Protein AF-A0A431KQM6-F1 (afdb_monomer)

Structure (mmCIF, N/CA/C/O backbone):
data_AF-A0A431KQM6-F1
#
_entry.id   AF-A0A431KQM6-F1
#
loop_
_atom_site.group_PDB
_atom_site.id
_atom_site.type_symbol
_atom_site.label_atom_id
_atom_site.label_alt_id
_atom_site.label_comp_id
_atom_site.label_asym_id
_atom_site.label_entity_id
_atom_site.label_seq_id
_atom_site.pdbx_PDB_ins_code
_atom_site.Cartn_x
_atom_site.Cartn_y
_atom_site.Cartn_z
_atom_site.occupancy
_atom_site.B_iso_or_equiv
_atom_site.auth_seq_id
_atom_site.auth_comp_id
_atom_site.auth_asym_id
_atom_site.auth_atom_id
_atom_site.pdbx_PDB_model_num
ATOM 1 N N . MET A 1 1 ? 47.655 -21.141 -35.236 1.00 48.78 1 MET A N 1
ATOM 2 C CA . MET A 1 1 ? 47.286 -19.806 -35.750 1.00 48.78 1 MET A CA 1
ATOM 3 C C . MET A 1 1 ? 46.934 -18.957 -34.543 1.00 48.78 1 MET A C 1
ATOM 5 O O . MET A 1 1 ? 46.012 -19.323 -33.832 1.00 48.78 1 MET A O 1
ATOM 9 N N . SER A 1 2 ? 47.748 -17.950 -34.219 1.00 55.12 2 SER A N 1
ATOM 10 C CA . SER A 1 2 ? 47.543 -17.105 -33.035 1.00 55.12 2 SER A CA 1
ATOM 11 C C . SER A 1 2 ? 46.487 -16.054 -33.360 1.00 55.12 2 SER A C 1
ATOM 13 O O . SER A 1 2 ? 46.727 -15.225 -34.233 1.00 55.12 2 SER A O 1
ATOM 15 N N . GLU A 1 3 ? 45.338 -16.085 -32.687 1.00 61.12 3 GLU A N 1
ATOM 16 C CA . GLU A 1 3 ? 44.373 -14.984 -32.741 1.00 61.12 3 GLU A CA 1
ATOM 17 C C . GLU A 1 3 ? 45.041 -13.731 -32.162 1.00 61.12 3 GLU A C 1
ATOM 19 O O . GLU A 1 3 ? 45.520 -13.729 -31.024 1.00 61.12 3 GLU A O 1
ATOM 24 N N . ALA A 1 4 ? 45.160 -12.685 -32.979 1.00 69.62 4 ALA A N 1
ATOM 25 C CA . ALA A 1 4 ? 45.666 -11.400 -32.526 1.00 69.62 4 ALA A CA 1
ATOM 26 C C . ALA A 1 4 ? 44.676 -10.832 -31.502 1.00 69.62 4 ALA A C 1
ATOM 28 O O . ALA A 1 4 ? 43.495 -10.660 -31.802 1.00 69.62 4 ALA A O 1
ATOM 29 N N . LYS A 1 5 ? 45.145 -10.581 -30.275 1.00 73.88 5 LYS A N 1
ATOM 30 C CA . LYS A 1 5 ? 44.316 -9.943 -29.249 1.00 73.88 5 LYS A CA 1
ATOM 31 C C . LYS A 1 5 ? 44.050 -8.497 -29.673 1.00 73.88 5 LYS A C 1
ATOM 33 O O . LYS A 1 5 ? 45.019 -7.818 -30.022 1.00 73.88 5 LYS A O 1
ATOM 38 N N . PRO A 1 6 ? 42.790 -8.032 -29.624 1.00 73.69 6 PRO A N 1
ATOM 39 C CA . PRO A 1 6 ? 42.471 -6.671 -30.009 1.00 73.69 6 PRO A CA 1
ATOM 40 C C . PRO A 1 6 ? 43.221 -5.689 -29.115 1.00 73.69 6 PRO A C 1
ATOM 42 O O . PRO A 1 6 ? 43.352 -5.906 -27.903 1.00 73.69 6 PRO A O 1
ATOM 45 N N . ASN A 1 7 ? 43.757 -4.633 -29.720 1.00 86.50 7 ASN A N 1
ATOM 46 C CA . ASN A 1 7 ? 44.474 -3.612 -28.966 1.00 86.50 7 ASN A CA 1
ATOM 47 C C . ASN A 1 7 ? 43.481 -2.719 -28.193 1.00 86.50 7 ASN A C 1
ATOM 49 O O . ASN A 1 7 ? 42.270 -2.744 -28.419 1.00 86.50 7 ASN A O 1
ATOM 53 N N . LEU A 1 8 ? 43.990 -1.937 -27.240 1.00 84.88 8 LEU A N 1
ATOM 54 C CA . LEU A 1 8 ? 43.154 -1.108 -26.366 1.00 84.88 8 LEU A CA 1
ATOM 55 C C . LEU A 1 8 ? 42.258 -0.125 -27.144 1.00 84.88 8 LEU A C 1
ATOM 57 O O . LEU A 1 8 ? 41.121 0.102 -26.737 1.00 84.88 8 LEU A O 1
ATOM 61 N N . GLU A 1 9 ? 42.734 0.420 -28.264 1.00 89.44 9 GLU A N 1
ATOM 62 C CA . GLU A 1 9 ? 41.956 1.346 -29.097 1.00 89.44 9 GLU A CA 1
ATOM 63 C C . GLU A 1 9 ? 40.781 0.647 -29.789 1.00 89.44 9 GLU A C 1
ATOM 65 O O . GLU A 1 9 ? 39.669 1.174 -29.797 1.00 89.44 9 GLU A O 1
ATOM 70 N N . GLU A 1 10 ? 40.977 -0.579 -30.274 1.00 88.56 10 GLU A N 1
ATOM 71 C CA . GLU A 1 10 ? 39.902 -1.386 -30.867 1.00 88.56 10 GLU A CA 1
ATOM 72 C C . GLU A 1 10 ? 38.811 -1.712 -29.836 1.00 88.56 10 GLU A C 1
ATOM 74 O O . GLU A 1 10 ? 37.616 -1.636 -30.133 1.00 88.56 10 GLU A O 1
ATOM 79 N N . ILE A 1 11 ? 39.200 -2.005 -28.590 1.00 83.88 11 ILE A N 1
ATOM 80 C CA . ILE A 1 11 ? 38.256 -2.237 -27.486 1.00 83.88 11 ILE A CA 1
ATOM 81 C C . ILE A 1 11 ? 37.466 -0.959 -27.170 1.00 83.88 11 ILE A C 1
ATOM 83 O O . ILE A 1 11 ? 36.243 -1.010 -27.010 1.00 83.88 11 ILE A O 1
ATOM 87 N N . LEU A 1 12 ? 38.133 0.196 -27.103 1.00 89.12 12 LEU A N 1
ATOM 88 C CA . LEU A 1 12 ? 37.478 1.480 -26.837 1.00 89.12 12 LEU A CA 1
ATOM 89 C C . LEU A 1 12 ? 36.519 1.879 -27.965 1.00 89.12 12 LEU A C 1
ATOM 91 O O . LEU A 1 12 ? 35.434 2.397 -27.694 1.00 89.12 12 LEU A O 1
ATOM 95 N N . GLU A 1 13 ? 36.869 1.609 -29.220 1.00 92.06 13 GLU A N 1
ATOM 96 C CA . GLU A 1 13 ? 35.990 1.868 -30.359 1.00 92.06 13 GLU A CA 1
ATOM 97 C C . GLU A 1 13 ? 34.742 0.970 -30.340 1.00 92.06 13 GLU A C 1
ATOM 99 O O . GLU A 1 13 ? 33.629 1.450 -30.576 1.00 92.06 13 GLU A O 1
ATOM 104 N N . LEU A 1 14 ? 34.892 -0.310 -29.985 1.00 88.38 14 LEU A N 1
ATOM 105 C CA . LEU A 1 14 ? 33.764 -1.231 -29.813 1.00 88.38 14 LEU A CA 1
ATOM 106 C C . LEU A 1 14 ? 32.822 -0.786 -28.688 1.00 88.38 14 LEU A C 1
ATOM 108 O O . LEU A 1 14 ? 31.602 -0.826 -28.861 1.00 88.38 14 LEU A O 1
ATOM 112 N N . ILE A 1 15 ? 33.367 -0.309 -27.563 1.00 86.25 15 ILE A N 1
ATOM 113 C CA . ILE A 1 15 ? 32.569 0.233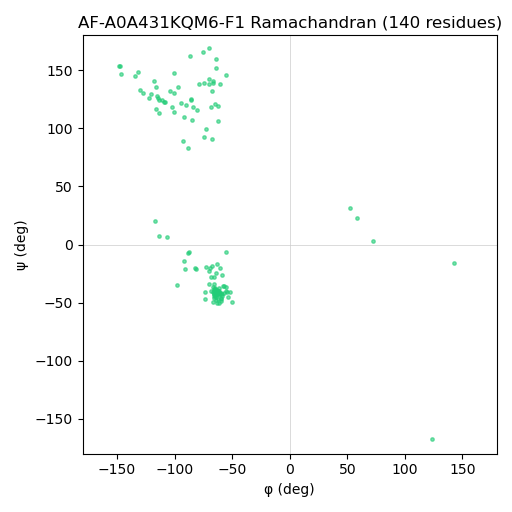 -26.454 1.00 86.25 15 ILE A CA 1
ATOM 114 C C . ILE A 1 15 ? 31.781 1.464 -26.915 1.00 86.25 15 ILE A C 1
ATOM 116 O O . ILE A 1 15 ? 30.568 1.517 -26.714 1.00 86.25 15 ILE A O 1
ATOM 120 N N . ARG A 1 16 ? 32.422 2.410 -27.616 1.00 92.50 16 ARG A N 1
ATOM 121 C CA . ARG A 1 16 ? 31.739 3.601 -28.156 1.00 92.50 16 ARG A CA 1
ATOM 122 C C . ARG A 1 16 ? 30.603 3.230 -29.112 1.00 92.50 16 ARG A C 1
ATOM 124 O O . ARG A 1 16 ? 29.519 3.803 -29.021 1.00 92.50 16 ARG A O 1
ATOM 131 N N . LYS A 1 17 ? 30.819 2.254 -30.004 1.00 89.12 17 LYS A N 1
ATOM 132 C CA . LYS A 1 17 ? 29.788 1.764 -30.939 1.00 89.12 17 LYS A CA 1
ATOM 133 C C . LYS A 1 17 ? 28.615 1.110 -30.208 1.00 89.12 17 LYS A C 1
ATOM 135 O O . LYS A 1 17 ? 27.465 1.388 -30.543 1.00 89.12 17 LYS A O 1
ATOM 140 N N . ARG A 1 18 ? 28.890 0.285 -29.193 1.00 91.44 18 ARG A N 1
ATOM 141 C CA . ARG A 1 18 ? 27.856 -0.325 -28.345 1.00 91.44 18 ARG A CA 1
ATOM 142 C C . ARG A 1 18 ? 27.025 0.743 -27.638 1.00 91.44 18 ARG A C 1
ATOM 144 O O . ARG A 1 18 ? 25.800 0.685 -27.682 1.00 91.44 18 ARG A O 1
ATOM 151 N N . ASP A 1 19 ? 27.678 1.713 -27.011 1.00 90.81 19 ASP A N 1
ATOM 152 C CA . ASP A 1 19 ? 26.994 2.741 -26.227 1.00 90.81 19 ASP A CA 1
ATOM 153 C C . ASP A 1 19 ? 26.147 3.658 -27.128 1.00 90.81 19 ASP A C 1
ATOM 155 O O . ASP A 1 19 ? 25.015 3.994 -26.778 1.00 90.81 19 ASP A O 1
ATOM 159 N N . ALA A 1 20 ? 26.626 3.968 -28.339 1.00 88.38 20 ALA A N 1
ATOM 160 C CA . ALA A 1 20 ? 25.843 4.675 -29.353 1.00 88.38 20 ALA A CA 1
ATOM 161 C C . ALA A 1 20 ? 24.610 3.873 -29.810 1.00 88.38 20 ALA A C 1
ATOM 163 O O . ALA A 1 20 ? 23.518 4.431 -29.926 1.00 88.38 20 ALA A O 1
ATOM 164 N N . ALA A 1 21 ? 24.749 2.559 -30.019 1.00 87.44 21 ALA A N 1
ATOM 165 C CA . ALA A 1 21 ? 23.629 1.692 -30.383 1.00 87.44 21 ALA A CA 1
ATOM 166 C C . ALA A 1 21 ? 22.581 1.597 -29.261 1.00 87.44 21 ALA A C 1
ATOM 168 O O . ALA A 1 21 ? 21.382 1.666 -29.531 1.00 87.44 21 ALA A O 1
ATOM 169 N N . LEU A 1 22 ? 23.017 1.505 -28.000 1.00 84.25 22 LEU A N 1
ATOM 170 C CA . LEU A 1 22 ? 22.126 1.519 -26.836 1.00 84.25 22 LEU A CA 1
ATOM 171 C C . LEU A 1 22 ? 21.392 2.857 -26.698 1.00 84.25 22 LEU A C 1
ATOM 173 O O . LEU A 1 22 ? 20.184 2.868 -26.460 1.00 84.25 22 LEU A O 1
ATOM 177 N N . ALA A 1 23 ? 22.086 3.980 -26.897 1.00 82.31 23 ALA A N 1
ATOM 178 C CA . ALA A 1 23 ? 21.468 5.302 -26.886 1.00 82.31 23 ALA A CA 1
ATOM 179 C C . ALA A 1 23 ? 20.411 5.441 -27.995 1.00 82.31 23 ALA A C 1
ATOM 181 O O . ALA A 1 23 ? 19.306 5.923 -27.739 1.00 82.31 23 ALA A O 1
ATOM 182 N N . GLN A 1 24 ? 20.707 4.954 -29.203 1.00 83.69 24 GLN A N 1
ATOM 183 C CA . GLN A 1 24 ? 19.768 4.978 -30.323 1.00 83.69 24 GLN A CA 1
ATOM 184 C C . GLN A 1 24 ? 18.543 4.089 -30.064 1.00 83.69 24 GLN A C 1
ATOM 186 O O . GLN A 1 24 ? 17.414 4.513 -30.310 1.00 83.69 24 GLN A O 1
ATOM 191 N N . ALA A 1 25 ? 18.746 2.889 -29.515 1.00 78.88 25 ALA A N 1
ATOM 192 C CA . ALA A 1 25 ? 17.662 1.992 -29.125 1.00 78.88 25 ALA A CA 1
ATOM 193 C C . ALA A 1 25 ? 16.776 2.607 -28.027 1.00 78.88 25 ALA A C 1
ATOM 195 O O . ALA A 1 25 ? 15.552 2.516 -28.098 1.00 78.88 25 ALA A O 1
ATOM 196 N N . ALA A 1 26 ? 17.372 3.297 -27.049 1.00 69.50 26 ALA A N 1
ATOM 197 C CA . ALA A 1 26 ? 16.634 4.011 -26.010 1.00 69.50 26 ALA A CA 1
ATOM 198 C C . ALA A 1 26 ? 15.825 5.192 -26.571 1.00 69.50 26 ALA A C 1
ATOM 200 O O . ALA A 1 26 ? 14.705 5.438 -26.135 1.00 69.50 26 ALA A O 1
ATOM 201 N N . ILE A 1 27 ? 16.358 5.927 -27.551 1.00 81.25 27 ILE A N 1
ATOM 202 C CA . ILE A 1 27 ? 15.613 6.997 -28.231 1.00 81.25 27 ILE A CA 1
ATOM 203 C C . ILE A 1 27 ? 14.442 6.408 -29.024 1.00 81.25 27 ILE A C 1
ATOM 205 O O . ILE A 1 27 ? 13.327 6.918 -28.925 1.00 81.25 27 ILE A O 1
ATOM 209 N N . ALA A 1 28 ? 14.675 5.318 -29.757 1.00 79.56 28 ALA A N 1
ATOM 210 C CA . ALA A 1 28 ? 13.649 4.638 -30.541 1.00 79.56 28 ALA A CA 1
ATOM 211 C C . ALA A 1 28 ? 12.544 4.008 -29.673 1.00 79.56 28 ALA A C 1
ATOM 213 O O . ALA A 1 28 ? 11.406 3.911 -30.121 1.00 79.56 28 ALA A O 1
ATOM 214 N N . SER A 1 29 ? 12.839 3.615 -28.428 1.00 74.31 29 SER A N 1
ATOM 215 C CA . SER A 1 29 ? 11.847 3.034 -27.515 1.00 74.31 29 SER A CA 1
ATOM 216 C C . SER A 1 29 ? 10.980 4.068 -26.783 1.00 74.31 29 SER A C 1
ATOM 218 O O . SER A 1 29 ? 9.877 3.734 -26.345 1.00 74.31 29 SER A O 1
ATOM 220 N N . ARG A 1 30 ? 11.412 5.336 -26.690 1.00 75.00 30 ARG A N 1
ATOM 221 C CA . ARG A 1 30 ? 10.666 6.414 -26.003 1.00 75.00 30 ARG A CA 1
ATOM 222 C C . ARG A 1 30 ? 9.216 6.589 -26.483 1.00 75.00 30 ARG A C 1
ATOM 224 O O . ARG A 1 30 ? 8.351 6.702 -25.615 1.00 75.00 30 ARG A O 1
ATOM 231 N N . PRO A 1 31 ? 8.904 6.594 -27.795 1.00 75.62 31 PRO A N 1
ATOM 232 C CA . PRO A 1 31 ? 7.524 6.696 -28.267 1.00 75.62 31 PRO A CA 1
ATOM 233 C C . PRO A 1 31 ? 6.654 5.539 -27.775 1.00 75.62 31 PRO A C 1
ATOM 235 O O . PRO A 1 31 ? 5.544 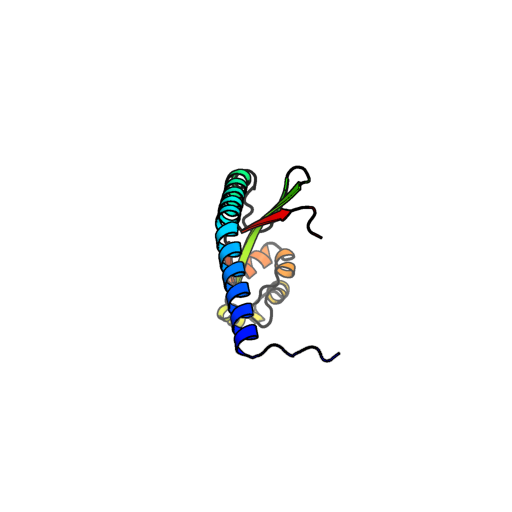5.767 -27.311 1.00 75.62 31 PRO A O 1
ATOM 238 N N . HIS A 1 32 ? 7.178 4.311 -27.788 1.00 69.81 32 HIS A N 1
ATOM 239 C CA . HIS A 1 32 ? 6.454 3.133 -27.307 1.00 69.81 32 HIS A CA 1
ATOM 240 C C . HIS A 1 32 ? 6.156 3.215 -25.804 1.00 69.81 32 HIS A C 1
ATOM 242 O O . HIS A 1 32 ? 5.048 2.883 -25.384 1.00 69.81 32 HIS A O 1
ATOM 248 N N . ILE A 1 33 ? 7.103 3.718 -25.003 1.00 65.56 33 ILE A N 1
ATOM 249 C CA . ILE A 1 33 ? 6.902 3.959 -23.565 1.00 65.56 33 ILE A CA 1
ATOM 250 C C . ILE A 1 33 ? 5.819 5.020 -23.343 1.00 65.56 33 ILE A C 1
ATOM 252 O O . ILE A 1 33 ? 4.905 4.803 -22.550 1.00 65.56 33 ILE A O 1
ATOM 256 N N . ALA A 1 34 ? 5.886 6.145 -24.061 1.00 66.81 34 ALA A N 1
ATOM 257 C CA . ALA A 1 34 ? 4.899 7.217 -23.947 1.00 66.81 34 ALA A CA 1
ATOM 258 C C . ALA A 1 34 ? 3.488 6.740 -24.337 1.00 66.81 34 ALA A C 1
ATOM 260 O O . ALA A 1 34 ? 2.513 7.039 -23.648 1.00 66.81 34 ALA A O 1
ATOM 261 N N . THR A 1 35 ? 3.377 5.940 -25.399 1.00 72.69 35 THR A N 1
ATOM 262 C CA . THR A 1 35 ? 2.118 5.316 -25.819 1.00 72.69 35 THR A CA 1
ATOM 263 C C . THR A 1 35 ? 1.588 4.338 -24.765 1.00 72.69 35 THR A C 1
ATOM 265 O O . THR A 1 35 ? 0.411 4.405 -24.416 1.00 72.69 35 THR A O 1
ATOM 268 N N . ALA A 1 36 ? 2.440 3.478 -24.197 1.00 67.12 36 ALA A N 1
ATOM 269 C CA . ALA A 1 36 ? 2.046 2.548 -23.137 1.00 67.12 36 ALA A CA 1
ATOM 270 C C . ALA A 1 36 ? 1.564 3.276 -21.869 1.00 67.12 36 ALA A C 1
ATOM 272 O O . ALA A 1 36 ? 0.547 2.899 -21.289 1.00 67.12 36 ALA A O 1
ATOM 273 N N . GLN A 1 37 ? 2.243 4.358 -21.474 1.00 69.62 37 GLN A N 1
ATOM 274 C CA . GLN A 1 37 ? 1.811 5.225 -20.371 1.00 69.62 37 GLN A CA 1
ATOM 275 C C . GLN A 1 37 ? 0.459 5.889 -20.663 1.00 69.62 37 GLN A C 1
ATOM 277 O O . GLN A 1 37 ? -0.397 5.960 -19.780 1.00 69.62 37 GLN A O 1
ATOM 282 N N . GLY A 1 38 ? 0.239 6.333 -21.904 1.00 74.12 38 GLY A N 1
ATOM 283 C CA . GLY A 1 38 ? -1.046 6.867 -22.354 1.00 74.12 38 GLY A CA 1
ATOM 284 C C . GLY A 1 38 ? -2.182 5.851 -22.215 1.00 74.12 38 GLY A C 1
ATOM 285 O O . GLY A 1 38 ? -3.225 6.175 -21.647 1.00 74.12 38 GLY A O 1
ATOM 286 N N . TYR A 1 39 ? -1.965 4.610 -22.659 1.00 72.00 39 TYR A N 1
ATOM 287 C CA . TYR A 1 39 ? -2.951 3.537 -22.508 1.00 72.00 39 TYR A CA 1
ATOM 288 C C . TYR A 1 39 ? -3.207 3.172 -21.046 1.00 72.00 39 TYR A C 1
ATOM 290 O O . TYR A 1 39 ? -4.363 3.011 -20.662 1.00 72.00 39 TYR A O 1
ATOM 298 N N . ALA A 1 40 ? -2.168 3.102 -20.209 1.00 65.50 40 ALA A N 1
ATOM 299 C CA . ALA A 1 40 ? -2.329 2.839 -18.779 1.00 65.50 40 ALA A CA 1
ATOM 300 C C . ALA A 1 40 ? -3.220 3.896 -18.106 1.00 65.50 40 ALA A C 1
ATOM 302 O O . ALA A 1 40 ? -4.148 3.546 -17.379 1.00 65.50 40 ALA A O 1
ATOM 303 N N . ARG A 1 41 ? -3.005 5.179 -18.425 1.00 72.94 41 ARG A N 1
ATOM 304 C CA . ARG A 1 41 ? -3.834 6.279 -17.917 1.00 72.94 41 ARG A CA 1
ATOM 305 C C . ARG A 1 41 ? -5.282 6.194 -18.404 1.00 72.94 41 ARG A C 1
ATOM 307 O O . ARG A 1 41 ? -6.198 6.437 -17.629 1.00 72.94 41 ARG A O 1
ATOM 314 N N . GLN A 1 42 ? -5.506 5.837 -19.670 1.00 75.31 42 GLN A N 1
ATOM 315 C CA . GLN A 1 42 ? -6.863 5.638 -20.194 1.00 75.31 42 GLN A CA 1
ATOM 316 C C . GLN A 1 42 ? -7.579 4.477 -19.499 1.00 75.31 42 GLN A C 1
ATOM 318 O O . GLN A 1 42 ? -8.748 4.611 -19.152 1.00 75.31 42 GLN A O 1
ATOM 323 N N . ILE A 1 43 ? -6.885 3.360 -19.262 1.00 68.44 43 ILE A N 1
ATOM 324 C CA . ILE A 1 43 ? -7.432 2.218 -18.517 1.00 68.44 43 ILE A CA 1
ATOM 325 C C . ILE A 1 43 ? -7.797 2.642 -17.094 1.00 68.44 43 ILE A C 1
ATOM 327 O O . ILE A 1 43 ? -8.871 2.290 -16.615 1.00 68.44 43 ILE A O 1
ATOM 331 N N . GLU A 1 44 ? -6.943 3.423 -16.433 1.00 65.81 44 GLU A N 1
ATOM 332 C CA . GLU A 1 44 ? -7.214 3.943 -15.094 1.00 65.81 44 GLU A CA 1
ATOM 333 C C . GLU A 1 44 ? -8.462 4.838 -15.062 1.00 65.81 44 GLU A C 1
ATOM 335 O O . GLU A 1 44 ? -9.359 4.594 -14.255 1.00 65.81 44 GLU A O 1
ATOM 340 N N . GLU A 1 45 ? -8.567 5.817 -15.966 1.00 76.12 45 GLU A N 1
ATOM 341 C CA . GLU A 1 45 ? -9.735 6.708 -16.056 1.00 76.12 45 GLU A CA 1
ATOM 342 C C . GLU A 1 45 ? -11.026 5.942 -16.374 1.00 76.12 45 GLU A C 1
ATOM 344 O O . GLU A 1 45 ? -12.070 6.220 -15.786 1.00 76.12 45 GLU A O 1
ATOM 349 N N . LEU A 1 46 ? -10.964 4.946 -17.264 1.00 68.56 46 LEU A N 1
ATOM 350 C CA . LEU A 1 46 ? -12.122 4.125 -17.622 1.00 68.56 46 LEU A CA 1
ATOM 351 C C . LEU A 1 46 ? -12.556 3.197 -16.491 1.00 68.56 46 LEU A C 1
ATOM 353 O O . LEU A 1 46 ? -13.744 2.931 -16.351 1.00 68.56 46 LEU A O 1
ATOM 357 N N . ALA A 1 47 ? -11.623 2.690 -15.689 1.00 65.38 47 ALA A N 1
ATOM 358 C CA . ALA A 1 47 ? -11.933 1.721 -14.647 1.00 65.38 47 ALA A CA 1
ATOM 359 C C . ALA A 1 47 ? -12.250 2.364 -13.286 1.00 65.38 47 ALA A C 1
ATOM 361 O O . ALA A 1 47 ? -12.970 1.762 -12.489 1.00 65.38 47 ALA A O 1
ATOM 362 N N . LYS A 1 48 ? -11.818 3.606 -13.038 1.00 68.00 48 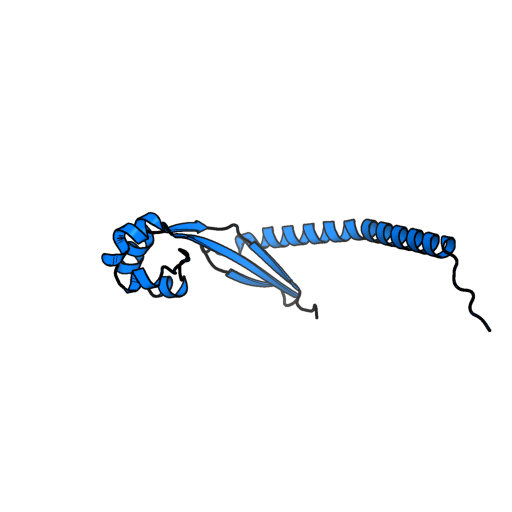LYS A N 1
ATOM 363 C CA . LYS A 1 48 ? -12.112 4.370 -11.812 1.00 68.00 48 LYS A CA 1
ATOM 364 C C . LYS A 1 48 ? -13.610 4.447 -11.446 1.00 68.00 48 LYS A C 1
ATOM 366 O O . LYS A 1 48 ? -13.907 4.272 -10.266 1.00 68.00 48 LYS A O 1
ATOM 371 N N . PRO A 1 49 ? -14.568 4.631 -12.380 1.00 68.44 49 PRO A N 1
ATOM 372 C CA . PRO A 1 49 ? -16.004 4.618 -12.075 1.00 68.44 49 PRO A CA 1
ATOM 373 C C . PRO A 1 49 ? -16.555 3.233 -11.706 1.00 68.44 49 PRO A C 1
ATOM 375 O O . PRO A 1 49 ? -17.598 3.137 -11.065 1.00 68.44 49 PRO A O 1
ATOM 378 N N . HIS A 1 50 ? -15.878 2.158 -12.118 1.00 62.16 50 HIS A N 1
ATOM 379 C CA . HIS A 1 50 ? -16.315 0.777 -11.889 1.00 62.16 50 HIS A CA 1
ATOM 380 C C . HIS A 1 50 ? -15.824 0.202 -10.557 1.00 62.16 50 HIS A C 1
ATOM 382 O O . HIS A 1 50 ? -16.240 -0.885 -10.156 1.00 62.16 50 HIS A O 1
ATOM 388 N N . VAL A 1 51 ? -14.963 0.930 -9.849 1.00 61.66 51 VAL A N 1
ATOM 389 C CA . VAL A 1 51 ? -14.512 0.566 -8.510 1.00 61.66 51 VAL A CA 1
ATOM 390 C C . VAL A 1 51 ? -15.436 1.239 -7.507 1.00 61.66 51 VAL A C 1
ATOM 392 O O . VAL A 1 51 ? -15.377 2.449 -7.302 1.00 61.66 51 VAL A O 1
ATOM 395 N N . THR A 1 52 ? -16.272 0.454 -6.827 1.00 57.62 52 THR A N 1
ATOM 396 C CA . THR A 1 52 ? -16.906 0.923 -5.591 1.00 57.62 52 THR A CA 1
ATOM 397 C C . THR A 1 52 ? -15.788 1.203 -4.597 1.00 57.62 52 THR A C 1
ATOM 399 O O . THR A 1 52 ? -15.140 0.265 -4.124 1.00 57.62 52 THR A O 1
ATOM 402 N N . VAL A 1 53 ? -15.503 2.480 -4.343 1.00 54.50 53 VAL A N 1
ATOM 403 C CA . VAL A 1 53 ? -14.407 2.900 -3.470 1.00 54.50 53 VAL A CA 1
ATOM 404 C C . VAL A 1 53 ? -14.749 2.477 -2.044 1.00 54.50 53 VAL A C 1
ATOM 406 O O . VAL A 1 53 ? -15.409 3.202 -1.310 1.00 54.50 53 VAL A O 1
ATOM 409 N N . LYS A 1 54 ? -14.335 1.269 -1.656 1.00 60.38 54 LYS A N 1
ATOM 410 C CA . LYS A 1 54 ? -14.195 0.923 -0.244 1.00 60.38 54 LYS A CA 1
ATOM 411 C C . LYS A 1 54 ? -13.054 1.769 0.311 1.00 60.38 54 LYS A C 1
ATOM 413 O O . LYS A 1 54 ? -12.044 1.954 -0.373 1.00 60.38 54 LYS A O 1
ATOM 418 N N . ASP A 1 55 ? -13.206 2.261 1.536 1.00 62.50 55 ASP A N 1
ATOM 419 C CA . ASP A 1 55 ? -12.175 3.076 2.188 1.00 62.50 55 ASP A CA 1
ATOM 420 C C . ASP A 1 55 ? -10.835 2.323 2.307 1.00 62.50 55 ASP A C 1
ATOM 422 O O . ASP A 1 55 ? -9.772 2.934 2.278 1.00 62.50 55 ASP A O 1
ATOM 426 N N . GLU A 1 56 ? -10.868 0.987 2.343 1.00 73.06 56 GLU A N 1
ATOM 427 C CA . GLU A 1 56 ? -9.697 0.109 2.381 1.00 73.06 56 GLU A CA 1
ATOM 428 C C . GLU A 1 56 ? -9.968 -1.207 1.629 1.00 73.06 56 GLU A C 1
ATOM 430 O O . GLU A 1 56 ? -11.084 -1.739 1.650 1.00 73.06 56 GLU A O 1
ATOM 435 N N . GLY A 1 57 ? -8.932 -1.766 0.997 1.00 75.50 57 GLY A N 1
ATOM 436 C CA . GLY A 1 57 ? -8.958 -3.086 0.367 1.00 75.50 57 GLY A CA 1
ATOM 437 C C . GLY A 1 57 ? -8.585 -3.057 -1.110 1.00 75.50 57 GLY A C 1
ATOM 438 O O . GLY A 1 57 ? -8.060 -2.066 -1.619 1.00 75.50 57 GLY A O 1
ATOM 439 N N . SER A 1 58 ? -8.840 -4.165 -1.805 1.00 82.81 58 SER A N 1
ATOM 440 C CA . SER A 1 58 ? -8.592 -4.278 -3.239 1.00 82.81 58 SER A CA 1
ATOM 441 C C . SER A 1 58 ? -9.783 -4.857 -3.992 1.00 82.81 58 SER A C 1
ATOM 443 O O . SER A 1 58 ? -10.553 -5.659 -3.466 1.00 82.81 58 SER A O 1
ATOM 445 N N . THR A 1 59 ? -9.939 -4.424 -5.240 1.00 82.69 59 THR A N 1
ATOM 446 C CA . THR A 1 59 ? -10.888 -4.978 -6.210 1.00 82.69 59 THR A CA 1
ATOM 447 C C . THR A 1 59 ? -10.128 -5.253 -7.497 1.00 82.69 59 THR A C 1
ATOM 449 O O . THR A 1 59 ? -9.349 -4.414 -7.943 1.00 82.69 59 THR A O 1
ATOM 452 N N . SER A 1 60 ? -10.323 -6.436 -8.076 1.00 84.31 60 SER A N 1
ATOM 453 C CA . SER A 1 60 ? -9.681 -6.819 -9.335 1.00 84.31 60 SER A CA 1
ATOM 454 C C . SER A 1 60 ? -10.726 -7.076 -10.408 1.00 84.31 60 SER A C 1
ATOM 456 O O . SER A 1 60 ? -11.769 -7.665 -10.131 1.00 84.31 60 SER A O 1
ATOM 458 N N . LEU A 1 61 ? -10.420 -6.646 -11.626 1.00 81.81 61 LEU A N 1
ATOM 459 C CA . LEU A 1 61 ? -11.233 -6.818 -12.819 1.00 81.81 61 LEU A CA 1
ATOM 460 C C . LEU A 1 61 ? -10.420 -7.601 -13.847 1.00 81.81 61 LEU A C 1
ATOM 462 O O . LEU A 1 61 ? -9.267 -7.262 -14.128 1.00 81.81 61 LEU A O 1
ATOM 466 N N . ASP A 1 62 ? -11.013 -8.657 -14.399 1.00 80.38 62 ASP A N 1
ATOM 467 C CA . ASP A 1 62 ? -10.442 -9.352 -15.548 1.00 80.38 62 ASP A CA 1
ATOM 468 C C . ASP A 1 62 ? -10.855 -8.621 -16.824 1.00 80.38 62 ASP A C 1
ATOM 470 O O . ASP A 1 62 ? -12.040 -8.503 -17.139 1.00 80.38 62 ASP A O 1
ATOM 474 N N . VAL A 1 63 ? -9.873 -8.117 -17.559 1.00 78.50 63 VAL A N 1
ATOM 475 C CA . VAL A 1 63 ? -10.081 -7.418 -18.822 1.00 78.50 63 VAL A CA 1
ATOM 476 C C . VAL A 1 63 ? -9.960 -8.443 -19.934 1.00 78.50 63 VAL A C 1
ATOM 478 O O . VAL A 1 63 ? -8.873 -8.701 -20.455 1.00 78.50 63 VAL A O 1
ATOM 481 N N . LEU A 1 64 ? -11.102 -9.055 -20.263 1.00 75.69 64 LEU A N 1
ATOM 482 C CA . LEU A 1 64 ? -11.282 -9.932 -21.425 1.00 75.69 64 LEU A CA 1
ATOM 483 C C . LEU A 1 64 ? -10.247 -11.071 -21.520 1.00 75.69 64 LEU A C 1
ATOM 485 O O . LEU A 1 64 ? -9.859 -11.475 -22.612 1.00 75.69 64 LEU A O 1
ATOM 489 N N . GLY A 1 65 ? -9.756 -11.572 -20.382 1.00 75.31 65 GLY A N 1
ATOM 490 C CA . GLY A 1 65 ? -8.760 -12.643 -20.343 1.00 75.31 65 GLY A CA 1
ATOM 491 C C . GLY A 1 65 ? -7.344 -12.238 -20.772 1.00 75.31 65 GLY A C 1
ATOM 492 O O . GLY A 1 65 ? -6.462 -13.094 -20.766 1.00 75.31 65 GLY A O 1
ATOM 493 N N . ALA A 1 66 ? -7.103 -10.963 -21.090 1.00 75.06 66 ALA A N 1
ATOM 494 C CA . ALA A 1 66 ? -5.805 -10.447 -21.530 1.00 75.06 66 ALA A CA 1
ATOM 495 C C . ALA A 1 66 ? -5.005 -9.800 -20.390 1.00 75.06 66 ALA A C 1
ATOM 497 O O . ALA A 1 66 ? -3.779 -9.903 -20.346 1.00 75.06 66 ALA A O 1
ATOM 498 N N . ALA A 1 67 ? -5.686 -9.150 -19.448 1.00 78.88 67 ALA A N 1
ATOM 499 C CA . ALA A 1 67 ? -5.044 -8.485 -18.322 1.00 78.88 67 ALA A CA 1
ATOM 500 C C . ALA A 1 67 ? -5.927 -8.520 -17.078 1.00 78.88 67 ALA A C 1
ATOM 502 O O . ALA A 1 67 ? -7.149 -8.558 -17.159 1.00 78.88 67 ALA A O 1
ATOM 503 N N . THR A 1 68 ? -5.304 -8.461 -15.910 1.00 83.88 68 THR A N 1
ATOM 504 C CA . THR A 1 68 ? -5.989 -8.220 -14.643 1.00 83.88 68 THR A CA 1
ATOM 505 C C . THR A 1 68 ? -5.645 -6.818 -14.171 1.00 83.88 68 THR A C 1
ATOM 507 O O . THR A 1 68 ? -4.470 -6.493 -14.004 1.00 83.88 68 THR A O 1
ATOM 510 N N . VAL A 1 69 ? -6.670 -5.992 -13.969 1.00 82.50 69 VAL A N 1
ATOM 511 C CA . VAL A 1 69 ? -6.535 -4.646 -13.410 1.00 82.50 69 VAL A CA 1
ATOM 512 C C . VAL A 1 69 ? -6.962 -4.703 -11.952 1.00 82.50 69 VAL A C 1
ATOM 514 O O . VAL A 1 69 ? -8.102 -5.046 -11.648 1.00 82.50 69 VAL A O 1
ATOM 517 N N . THR A 1 70 ? -6.049 -4.383 -11.046 1.00 85.12 70 THR A N 1
ATOM 518 C CA . THR A 1 70 ? -6.287 -4.358 -9.606 1.00 85.12 70 THR A CA 1
ATOM 519 C C . THR A 1 70 ? -6.241 -2.924 -9.110 1.00 85.12 70 THR A C 1
ATOM 521 O O . THR A 1 70 ? -5.234 -2.239 -9.263 1.00 85.12 70 THR A O 1
ATOM 524 N N . PHE A 1 71 ? -7.313 -2.502 -8.452 1.00 83.25 71 PHE A N 1
ATOM 525 C CA . PHE A 1 71 ? -7.368 -1.264 -7.690 1.00 83.25 71 PHE A CA 1
ATOM 526 C C . PHE A 1 71 ? -7.204 -1.577 -6.215 1.00 83.25 71 PHE A C 1
ATOM 528 O O . PHE A 1 71 ? -7.904 -2.450 -5.700 1.00 83.25 71 PHE A O 1
ATOM 535 N N . SER A 1 72 ? -6.306 -0.880 -5.525 1.00 83.88 72 SER A N 1
ATOM 536 C CA . SER A 1 72 ? -6.121 -1.032 -4.084 1.00 83.88 72 SER A CA 1
ATOM 537 C C . SER A 1 72 ? -6.010 0.307 -3.362 1.00 83.88 72 SER A C 1
ATOM 539 O O . SER A 1 72 ? -5.450 1.273 -3.876 1.00 83.88 72 SER A O 1
ATOM 541 N N . ARG A 1 73 ? -6.551 0.357 -2.143 1.00 83.50 73 ARG A N 1
ATOM 542 C CA . ARG A 1 73 ? -6.289 1.404 -1.152 1.00 83.50 73 ARG A CA 1
ATOM 543 C C . ARG A 1 73 ? -5.867 0.754 0.147 1.00 83.50 73 ARG A C 1
ATOM 545 O O . ARG A 1 73 ? -6.529 -0.156 0.646 1.00 83.50 73 ARG A O 1
ATOM 552 N N . GLU A 1 74 ? -4.768 1.242 0.692 1.00 82.94 74 GLU A N 1
ATOM 553 C CA . GLU A 1 74 ? -4.245 0.797 1.977 1.00 82.94 74 GLU A CA 1
ATOM 554 C C . GLU A 1 74 ? -4.565 1.860 3.023 1.00 82.94 74 GLU A C 1
ATOM 556 O O . GLU A 1 74 ? -4.335 3.049 2.796 1.00 82.94 74 GLU A O 1
ATOM 561 N N . ALA A 1 75 ? -5.095 1.442 4.170 1.00 84.94 75 ALA A N 1
ATOM 562 C CA . ALA A 1 75 ? -5.262 2.334 5.303 1.00 84.94 75 ALA A CA 1
ATOM 563 C C . ALA A 1 75 ? -4.0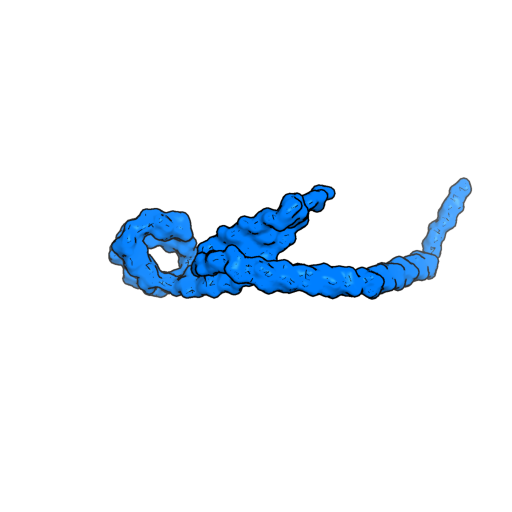03 2.270 6.169 1.00 84.94 75 ALA A C 1
ATOM 565 O O . ALA A 1 75 ? -3.639 1.215 6.694 1.00 84.94 75 ALA A O 1
ATOM 566 N N . THR A 1 76 ? -3.343 3.411 6.333 1.00 86.12 76 THR A N 1
ATOM 567 C CA . THR A 1 76 ? -2.235 3.542 7.275 1.00 86.12 76 THR A CA 1
ATOM 568 C C . THR A 1 76 ? -2.810 3.868 8.640 1.00 86.12 76 THR A C 1
ATOM 570 O O . THR A 1 76 ? -3.557 4.833 8.793 1.00 86.12 76 THR A O 1
ATOM 573 N N . ARG A 1 77 ? -2.461 3.068 9.647 1.00 87.94 77 ARG A N 1
ATOM 574 C CA . ARG A 1 77 ? -2.876 3.317 11.026 1.00 87.94 77 ARG A CA 1
ATOM 575 C C . ARG A 1 77 ? -1.661 3.630 11.873 1.00 87.94 77 ARG A C 1
ATOM 577 O O . ARG A 1 77 ? -0.707 2.855 11.886 1.00 87.94 77 ARG A O 1
ATOM 584 N N . LYS A 1 78 ? -1.692 4.765 12.564 1.00 89.19 78 LYS A N 1
ATOM 585 C CA . LYS A 1 78 ? -0.598 5.221 13.419 1.00 89.19 78 LYS A CA 1
ATOM 586 C C . LYS A 1 78 ? -1.054 5.205 14.867 1.00 89.19 78 LYS A C 1
ATOM 588 O O . LYS A 1 78 ? -1.924 5.983 15.249 1.00 89.19 78 LYS A O 1
ATOM 593 N N . ALA A 1 79 ? -0.458 4.326 15.661 1.00 91.81 79 ALA A N 1
ATOM 594 C CA . ALA A 1 79 ? -0.733 4.248 17.085 1.00 91.81 79 ALA A CA 1
ATOM 595 C C . ALA A 1 79 ? -0.170 5.468 17.835 1.00 91.81 79 ALA A C 1
ATOM 597 O O . ALA A 1 79 ? 0.915 5.974 17.532 1.00 91.81 79 ALA A O 1
ATOM 598 N N . ASN A 1 80 ? -0.915 5.930 18.834 1.00 91.69 80 ASN A N 1
ATOM 599 C CA . ASN A 1 80 ? -0.492 6.939 19.791 1.00 91.69 80 ASN A CA 1
ATOM 600 C C . ASN A 1 80 ? 0.201 6.247 20.970 1.00 91.69 80 ASN A C 1
ATOM 602 O O . ASN A 1 80 ? -0.404 5.988 22.009 1.00 91.69 80 ASN A O 1
ATOM 606 N N . THR A 1 81 ? 1.486 5.941 20.796 1.00 90.06 81 THR A N 1
ATOM 607 C CA . THR A 1 81 ? 2.287 5.187 21.770 1.00 90.06 81 THR A CA 1
ATOM 608 C C . THR A 1 81 ? 2.283 5.817 23.163 1.00 90.06 81 THR A C 1
ATOM 610 O O . THR A 1 81 ? 2.248 5.098 24.156 1.00 90.06 81 THR A O 1
ATOM 613 N N . ALA A 1 82 ? 2.279 7.152 23.252 1.00 89.81 82 ALA A N 1
ATOM 614 C CA . ALA A 1 82 ? 2.276 7.857 24.532 1.00 89.81 82 ALA A CA 1
ATOM 615 C C . ALA A 1 82 ? 0.978 7.614 25.320 1.00 89.81 82 ALA A C 1
ATOM 617 O O . ALA A 1 82 ? 1.035 7.288 26.503 1.00 89.81 82 ALA A O 1
ATOM 618 N N . ALA A 1 83 ? -0.179 7.712 24.655 1.00 90.50 83 ALA A N 1
ATOM 619 C CA . ALA A 1 83 ? -1.471 7.427 25.279 1.00 90.50 83 ALA A CA 1
ATOM 620 C C . ALA A 1 83 ? -1.602 5.943 25.658 1.00 90.50 83 ALA A C 1
ATOM 622 O O . ALA A 1 83 ? -2.026 5.625 26.764 1.00 90.50 83 ALA A O 1
ATOM 623 N N . ILE A 1 84 ? -1.162 5.038 24.775 1.00 91.19 84 ILE A N 1
ATOM 624 C CA . ILE A 1 84 ? -1.197 3.588 25.022 1.00 91.19 84 ILE A CA 1
ATOM 625 C C . ILE A 1 84 ? -0.376 3.228 26.260 1.00 91.19 84 ILE A C 1
ATOM 627 O O . ILE A 1 84 ? -0.847 2.478 27.106 1.00 91.19 84 ILE A O 1
ATOM 631 N N . HIS A 1 85 ? 0.837 3.771 26.391 1.00 89.75 85 HIS A N 1
ATOM 632 C CA . HIS A 1 85 ? 1.684 3.506 27.554 1.00 89.75 85 HIS A CA 1
ATOM 633 C C . HIS A 1 85 ? 1.078 4.055 28.852 1.00 89.75 85 HIS A C 1
ATOM 635 O O . HIS A 1 85 ? 1.182 3.402 29.885 1.00 89.75 85 HIS A O 1
ATOM 641 N N . GLY A 1 86 ? 0.440 5.231 28.809 1.00 90.19 86 GLY A N 1
ATOM 642 C CA . GLY A 1 86 ? -0.182 5.843 29.988 1.00 90.19 86 GLY A CA 1
ATOM 643 C C . GLY A 1 86 ? -1.405 5.086 30.513 1.00 90.19 86 GLY A C 1
ATOM 644 O O . GLY A 1 86 ? -1.678 5.120 31.713 1.00 90.19 86 GLY A O 1
ATOM 645 N N . ASP A 1 87 ? -2.115 4.381 29.633 1.00 93.38 87 ASP A N 1
ATOM 646 C CA . ASP A 1 87 ? -3.345 3.663 29.973 1.00 93.38 87 ASP A CA 1
ATOM 647 C C . ASP A 1 87 ? -3.226 2.141 29.876 1.00 93.38 87 ASP A C 1
ATOM 649 O O . ASP A 1 87 ? -4.231 1.457 30.041 1.00 93.38 87 ASP A O 1
ATOM 653 N N . TRP A 1 88 ? -2.028 1.592 29.647 1.00 92.19 88 TRP A N 1
ATOM 654 C CA . TRP A 1 88 ? -1.842 0.177 29.304 1.00 92.19 88 TRP A CA 1
ATOM 655 C C . TRP A 1 88 ? -2.569 -0.782 30.253 1.00 92.19 88 TRP A C 1
ATOM 657 O O . TRP A 1 88 ? -3.337 -1.632 29.811 1.00 92.19 88 TRP A O 1
ATOM 667 N N . GLU A 1 89 ? -2.399 -0.591 31.562 1.00 94.06 89 GLU A N 1
ATOM 668 C CA . GLU A 1 89 ? -3.017 -1.433 32.596 1.00 94.06 89 GLU A CA 1
ATOM 669 C C . GLU A 1 89 ? -4.548 -1.305 32.670 1.00 94.06 89 GLU A C 1
ATOM 671 O O . GLU A 1 89 ? -5.216 -2.179 33.218 1.00 94.06 89 GLU A O 1
ATOM 676 N N . LYS A 1 90 ? -5.117 -0.231 32.112 1.00 93.00 90 LYS A N 1
ATOM 677 C CA . LYS A 1 90 ? -6.564 0.023 32.064 1.00 93.00 90 LYS A CA 1
ATOM 678 C C . LYS A 1 90 ? -7.209 -0.515 30.787 1.00 93.00 90 LYS A C 1
ATOM 680 O O . LYS A 1 90 ? -8.435 -0.579 30.711 1.00 93.00 90 LYS A O 1
ATOM 685 N N . LEU A 1 91 ? -6.415 -0.861 29.772 1.00 91.12 91 LEU A N 1
ATOM 686 C CA . LEU A 1 91 ? -6.932 -1.372 28.507 1.00 91.12 91 LEU A CA 1
ATOM 687 C C . LEU A 1 91 ? -7.414 -2.820 28.668 1.00 91.12 91 LEU A C 1
ATOM 689 O O . LEU A 1 91 ? -6.709 -3.626 29.277 1.00 91.12 91 LEU A O 1
ATOM 693 N N . PRO A 1 92 ? -8.558 -3.199 28.068 1.00 93.88 92 PRO A N 1
ATOM 694 C CA . PRO A 1 92 ? -8.950 -4.599 27.962 1.00 93.88 92 PRO A CA 1
ATOM 695 C C . PRO A 1 92 ? -7.860 -5.428 27.278 1.00 93.88 92 PRO A C 1
ATOM 697 O O . PRO A 1 92 ? -7.218 -4.954 26.340 1.00 93.88 92 PRO A O 1
ATOM 700 N N . VAL A 1 93 ? -7.690 -6.686 27.690 1.00 91.50 93 VAL A N 1
ATOM 701 C CA . VAL A 1 93 ? -6.661 -7.589 27.136 1.00 91.50 93 VAL A CA 1
ATOM 702 C C . VAL A 1 93 ? -6.776 -7.711 25.613 1.00 91.50 93 VAL A C 1
ATOM 704 O O . VAL A 1 93 ? -5.771 -7.664 24.909 1.00 91.50 93 VAL A O 1
ATOM 707 N N . ASP A 1 94 ? -7.997 -7.779 25.083 1.00 91.81 94 ASP A N 1
ATOM 708 C CA . ASP A 1 94 ? -8.228 -7.830 23.636 1.00 91.81 94 ASP A CA 1
ATOM 709 C C . ASP A 1 94 ? -7.712 -6.579 22.916 1.00 91.81 94 ASP A C 1
ATOM 711 O O . ASP A 1 94 ? -7.166 -6.680 21.820 1.00 91.81 94 ASP A O 1
ATOM 715 N N . VAL A 1 95 ? -7.846 -5.404 23.541 1.00 91.44 95 VAL A N 1
ATOM 716 C CA . VAL A 1 95 ? -7.333 -4.135 23.012 1.00 91.44 95 VAL A CA 1
ATOM 717 C C . VAL A 1 95 ? -5.814 -4.080 23.142 1.00 91.44 95 VAL A C 1
ATOM 719 O O . VAL A 1 95 ? -5.150 -3.669 22.200 1.00 91.44 95 VAL A O 1
ATOM 722 N N . GLN A 1 96 ? -5.237 -4.547 24.250 1.00 92.38 96 GLN A N 1
ATOM 723 C CA . GLN A 1 96 ? -3.780 -4.654 24.388 1.00 92.38 96 GLN A CA 1
ATOM 724 C C . GLN A 1 96 ? -3.176 -5.527 23.275 1.00 92.38 96 GLN A C 1
ATOM 726 O O . GLN A 1 96 ? -2.178 -5.151 22.663 1.00 92.38 96 GLN A O 1
ATOM 731 N N . ASN A 1 97 ? -3.831 -6.644 22.940 1.00 91.31 97 ASN A N 1
ATOM 732 C CA . ASN A 1 97 ? -3.375 -7.594 21.923 1.00 91.31 97 ASN A CA 1
ATOM 733 C C . ASN A 1 97 ? -3.299 -7.013 20.499 1.00 91.31 97 ASN A C 1
ATOM 735 O O . ASN A 1 97 ? -2.639 -7.606 19.641 1.00 91.31 97 ASN A O 1
ATOM 739 N N . ILE A 1 98 ? -3.939 -5.871 20.220 1.00 93.25 98 ILE A N 1
ATOM 740 C CA . ILE A 1 98 ? -3.820 -5.221 18.907 1.00 93.25 98 ILE A CA 1
ATOM 741 C C . ILE A 1 98 ? -2.541 -4.391 18.778 1.00 93.25 98 ILE A C 1
ATOM 743 O O . ILE A 1 98 ? -2.125 -4.113 17.656 1.00 93.25 98 ILE A O 1
ATOM 747 N N . PHE A 1 99 ? -1.919 -3.978 19.886 1.00 90.31 99 PHE A N 1
ATOM 748 C CA . PHE A 1 99 ? -0.750 -3.102 19.881 1.00 90.31 99 PHE A C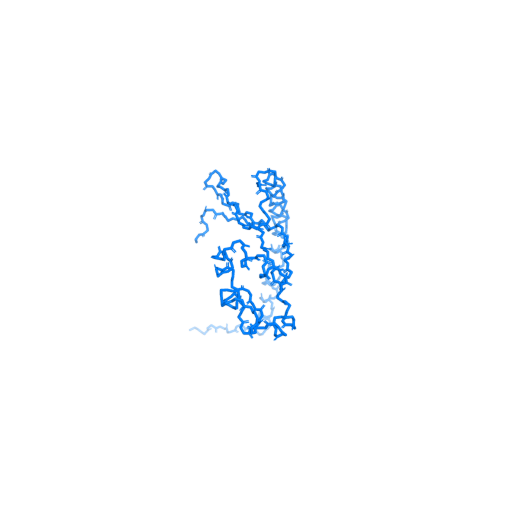A 1
ATOM 749 C C . PHE A 1 99 ? 0.526 -3.915 20.091 1.00 90.31 99 PHE A C 1
ATOM 751 O O . PHE A 1 99 ? 0.766 -4.485 21.152 1.00 90.31 99 PHE A O 1
ATOM 758 N N . ARG A 1 100 ? 1.384 -3.966 19.069 1.00 82.44 100 ARG A N 1
ATOM 759 C CA . ARG A 1 100 ? 2.681 -4.654 19.148 1.00 82.44 100 ARG A CA 1
ATOM 760 C C . ARG A 1 100 ? 3.762 -3.731 19.713 1.00 82.44 100 ARG A C 1
ATOM 762 O O . ARG A 1 100 ? 3.650 -2.511 19.641 1.00 82.44 100 ARG A O 1
ATOM 769 N N . PHE A 1 101 ? 4.869 -4.318 20.174 1.00 63.41 101 PHE A N 1
ATOM 770 C CA . PHE A 1 101 ? 6.009 -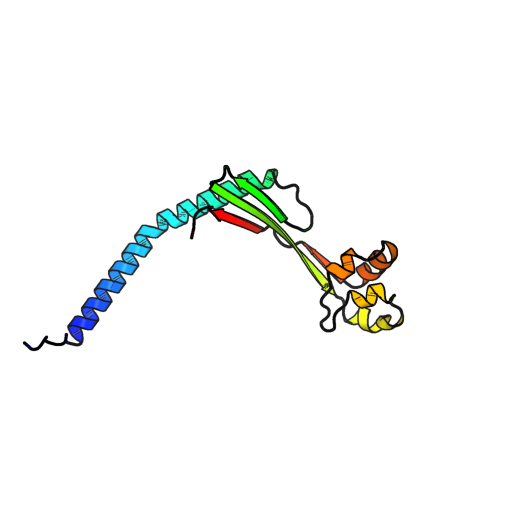3.664 20.855 1.00 63.41 101 PHE A CA 1
ATOM 771 C C . PHE A 1 101 ? 6.680 -2.491 20.094 1.00 63.41 101 PHE A C 1
ATOM 773 O O . PHE A 1 101 ? 7.556 -1.821 20.631 1.00 63.41 101 PHE A O 1
ATOM 780 N N . LYS A 1 102 ? 6.288 -2.229 18.839 1.00 64.88 102 LYS A N 1
ATOM 781 C CA . LYS A 1 102 ? 6.739 -1.097 18.008 1.00 64.88 102 LYS A CA 1
ATOM 782 C C . LYS A 1 102 ? 5.614 -0.130 17.618 1.00 64.88 102 LYS A C 1
ATOM 784 O O . LYS A 1 102 ? 5.753 0.602 16.644 1.00 64.88 102 LYS A O 1
ATOM 789 N N . ALA A 1 103 ? 4.501 -0.138 18.353 1.00 63.38 103 ALA A N 1
ATOM 790 C CA . ALA A 1 103 ? 3.303 0.641 18.036 1.00 63.38 103 ALA A CA 1
ATOM 791 C C . ALA A 1 103 ? 2.719 0.313 16.642 1.00 63.38 103 ALA A C 1
ATOM 793 O O . ALA A 1 103 ? 2.002 1.108 16.034 1.00 63.38 103 ALA A O 1
ATOM 794 N N . GLU A 1 104 ? 3.025 -0.883 16.134 1.00 77.25 104 GLU A N 1
ATOM 795 C CA . GLU A 1 104 ? 2.345 -1.460 14.982 1.00 77.25 104 GLU A CA 1
ATOM 796 C C . GLU A 1 104 ? 1.006 -2.030 15.440 1.00 77.25 104 GLU A C 1
ATOM 798 O O . GLU A 1 104 ? 0.921 -2.676 16.489 1.00 77.25 104 GLU A O 1
ATOM 803 N N . ILE A 1 105 ? -0.031 -1.799 14.640 1.00 86.88 105 ILE A N 1
ATOM 804 C CA . ILE A 1 105 ? -1.373 -2.308 14.912 1.00 86.88 105 ILE A CA 1
ATOM 805 C C . ILE A 1 105 ? -1.554 -3.624 14.169 1.00 86.88 105 ILE A C 1
ATOM 807 O O . ILE A 1 105 ? -1.457 -3.681 12.940 1.00 86.88 105 ILE A O 1
ATOM 811 N N . ASP A 1 106 ? -1.855 -4.683 14.911 1.00 89.75 106 ASP A N 1
ATOM 812 C CA . ASP A 1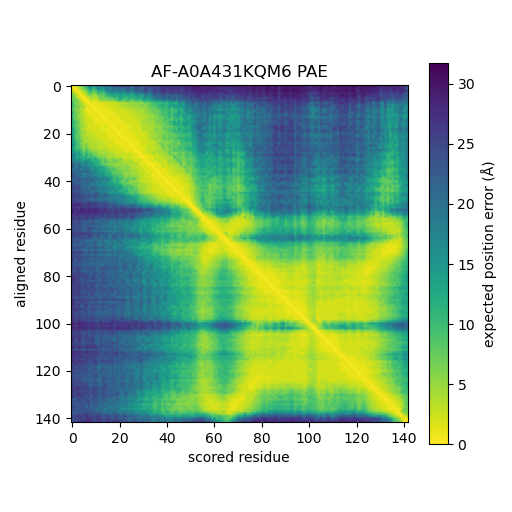 106 ? -2.250 -5.959 14.341 1.00 89.75 106 ASP A CA 1
ATOM 813 C C . ASP A 1 106 ? -3.668 -5.849 13.765 1.00 89.75 106 ASP A C 1
ATOM 815 O O . ASP A 1 106 ? -4.676 -5.934 14.469 1.00 89.75 106 ASP A O 1
ATOM 819 N N . THR A 1 107 ? -3.750 -5.661 12.449 1.00 86.06 107 THR A N 1
ATOM 820 C CA . THR A 1 107 ? -5.026 -5.511 11.737 1.00 86.06 107 THR A CA 1
ATOM 821 C C . THR A 1 107 ? -5.897 -6.764 11.798 1.00 86.06 107 THR A C 1
ATOM 823 O O . THR A 1 107 ? -7.119 -6.653 11.687 1.00 86.06 107 THR A O 1
ATOM 826 N N . LYS A 1 108 ? -5.311 -7.953 11.999 1.00 87.38 108 LYS A N 1
ATOM 827 C CA . LYS A 1 108 ? -6.068 -9.198 12.162 1.00 87.38 108 LYS A CA 1
ATOM 828 C C . LYS A 1 108 ? -6.736 -9.230 13.534 1.00 87.38 108 LYS A C 1
ATOM 830 O O . LYS A 1 108 ? -7.931 -9.507 13.598 1.00 87.38 108 LYS A O 1
ATOM 835 N N . ALA A 1 109 ? -5.994 -8.906 14.593 1.00 89.00 109 ALA A N 1
ATOM 836 C CA . ALA A 1 109 ? -6.542 -8.805 15.947 1.00 89.00 109 ALA A CA 1
ATOM 837 C C . ALA A 1 109 ? -7.596 -7.689 16.041 1.00 89.00 109 ALA A C 1
ATOM 839 O O . ALA A 1 109 ? -8.675 -7.899 16.582 1.00 89.00 109 ALA A O 1
ATOM 840 N N . MET A 1 110 ? -7.340 -6.542 15.407 1.00 89.12 110 MET A N 1
ATOM 841 C CA . MET A 1 110 ? -8.275 -5.416 15.351 1.00 89.12 110 MET A CA 1
ATOM 842 C C . MET A 1 110 ? -9.612 -5.781 14.684 1.00 89.12 110 MET A C 1
ATOM 844 O O . MET A 1 110 ? -10.663 -5.388 15.178 1.00 89.12 110 MET A O 1
ATOM 848 N N . ARG A 1 111 ? -9.602 -6.555 13.587 1.00 87.50 111 ARG A N 1
ATOM 849 C CA . ARG A 1 111 ? -10.839 -7.027 12.926 1.00 87.50 111 ARG A CA 1
ATOM 850 C C . ARG A 1 111 ? -11.620 -8.049 13.753 1.00 87.50 111 ARG A C 1
ATOM 852 O O . ARG A 1 111 ? -12.797 -8.252 13.480 1.00 87.50 111 ARG A O 1
ATOM 859 N N . ALA A 1 112 ? -10.967 -8.704 14.708 1.00 90.94 112 ALA A N 1
ATOM 860 C CA . ALA A 1 112 ? -11.596 -9.655 15.615 1.00 90.94 112 ALA A CA 1
ATOM 861 C C . ALA A 1 112 ? -12.184 -8.989 16.873 1.00 90.94 112 ALA A C 1
ATOM 863 O O . ALA A 1 112 ? -12.849 -9.671 17.651 1.00 90.94 112 ALA A O 1
ATOM 864 N N . LEU A 1 113 ? -11.963 -7.684 17.083 1.00 92.19 113 LEU A N 1
ATOM 865 C CA . LEU A 1 113 ? -12.524 -6.967 18.225 1.00 92.19 113 LEU A CA 1
ATOM 866 C C . LEU A 1 113 ? -14.051 -6.879 18.135 1.00 92.19 113 LEU A C 1
ATOM 868 O O . LEU A 1 113 ? -14.617 -6.568 17.086 1.00 92.19 113 LEU A O 1
ATOM 872 N N . GLY A 1 114 ? -14.711 -7.068 19.278 1.00 91.69 114 GLY A N 1
ATOM 873 C CA . GLY A 1 114 ? -16.109 -6.678 19.442 1.00 91.69 114 GLY A CA 1
ATOM 874 C C . GLY A 1 114 ? -16.288 -5.156 19.324 1.00 91.69 114 GLY A C 1
ATOM 875 O O . GLY A 1 114 ? -15.326 -4.408 19.520 1.00 91.69 114 GLY A O 1
ATOM 876 N N . PRO A 1 115 ? -17.509 -4.669 19.038 1.00 91.19 115 PRO A N 1
ATOM 877 C CA . PRO A 1 115 ? -17.769 -3.249 18.781 1.00 91.19 115 PRO A CA 1
ATOM 878 C C . PRO A 1 115 ? -17.353 -2.330 19.941 1.00 91.19 115 PRO A C 1
ATOM 880 O O . PRO A 1 115 ? -16.825 -1.246 19.702 1.00 91.19 115 PRO A O 1
ATOM 883 N N . GLU A 1 116 ? -17.518 -2.775 21.188 1.00 91.94 116 GLU A N 1
ATOM 884 C CA . GLU A 1 116 ? -17.110 -2.016 22.378 1.00 91.94 116 GLU A CA 1
ATOM 885 C C . GLU A 1 116 ? -15.584 -1.874 22.471 1.00 91.94 116 GLU A C 1
ATOM 887 O O . GLU A 1 116 ? -15.059 -0.766 22.595 1.00 91.94 116 GLU A O 1
ATOM 892 N N . HIS A 1 117 ? -14.847 -2.980 22.328 1.00 93.94 117 HIS A N 1
ATOM 893 C CA . HIS A 1 117 ? -13.382 -2.966 22.337 1.00 93.94 117 HIS A CA 1
ATOM 894 C C . HIS A 1 117 ? -12.804 -2.220 21.1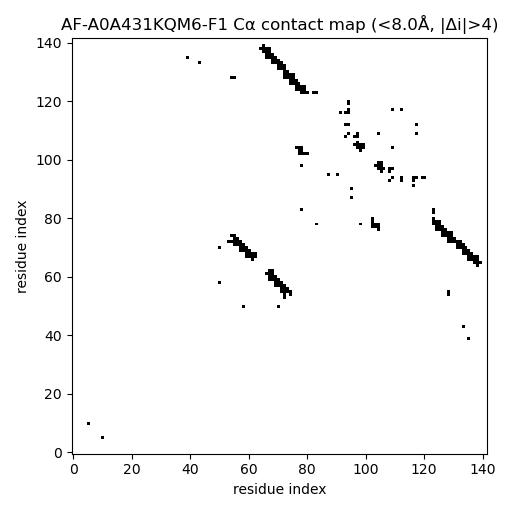28 1.00 93.94 117 HIS A C 1
ATOM 896 O O . HIS A 1 117 ? -11.789 -1.536 21.255 1.00 93.94 117 HIS A O 1
ATOM 902 N N . ALA A 1 118 ? -13.460 -2.292 19.968 1.00 90.75 118 ALA A N 1
ATOM 903 C CA . ALA A 1 118 ? -13.073 -1.537 18.781 1.00 90.75 118 ALA A CA 1
ATOM 904 C C . ALA A 1 118 ? -13.194 -0.019 19.000 1.00 90.75 118 ALA A C 1
ATOM 906 O O . ALA A 1 118 ? -12.304 0.7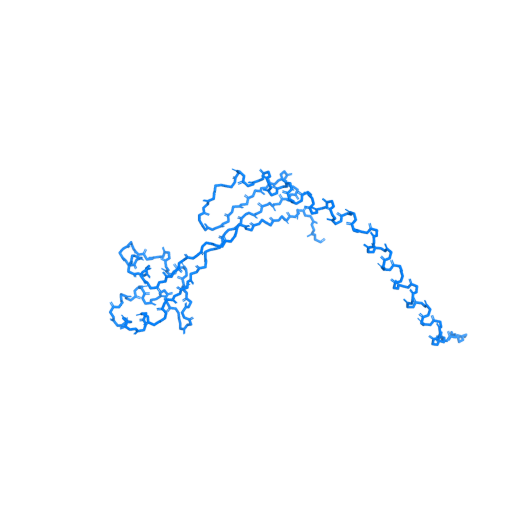28 18.588 1.00 90.75 118 ALA A O 1
ATOM 907 N N . ALA A 1 119 ? -14.250 0.438 19.684 1.00 91.69 119 ALA A N 1
ATOM 908 C CA . ALA A 1 119 ? -14.433 1.849 20.021 1.00 91.69 119 ALA A CA 1
ATOM 909 C C . ALA A 1 119 ? -13.357 2.357 20.994 1.00 91.69 119 ALA A C 1
ATOM 911 O O . ALA A 1 119 ? -12.839 3.458 20.810 1.00 91.69 119 ALA A O 1
ATOM 912 N N . VAL A 1 120 ? -12.977 1.545 21.987 1.00 93.06 120 VAL A N 1
ATOM 913 C CA . VAL A 1 120 ? -11.862 1.860 22.897 1.00 93.06 120 VAL A CA 1
ATOM 914 C C . VAL A 1 120 ? -10.549 1.931 22.120 1.00 93.06 120 VAL A C 1
ATOM 916 O O . VAL A 1 120 ? -9.842 2.932 22.193 1.00 93.06 120 VAL A O 1
ATOM 919 N N . ALA A 1 121 ? -10.248 0.913 21.312 1.00 91.69 121 ALA A N 1
ATOM 920 C CA . ALA A 1 121 ? -9.043 0.860 20.491 1.00 91.69 121 ALA A CA 1
ATOM 921 C C . ALA A 1 121 ? -8.889 2.090 19.580 1.00 91.69 121 ALA A C 1
ATOM 923 O O . ALA A 1 121 ? -7.785 2.620 19.452 1.00 91.69 121 ALA A O 1
ATOM 924 N N . ALA A 1 122 ? -9.985 2.564 18.977 1.00 91.62 122 ALA A N 1
ATOM 925 C CA . ALA A 1 122 ? -9.995 3.705 18.059 1.00 91.62 122 ALA A CA 1
ATOM 926 C C . ALA A 1 122 ? -9.516 5.027 18.687 1.00 91.62 122 ALA A C 1
ATOM 928 O O . ALA A 1 122 ? -9.082 5.917 17.962 1.00 91.62 122 ALA A O 1
ATOM 929 N N . GLN A 1 123 ? -9.534 5.160 20.017 1.00 94.00 123 GLN A N 1
ATOM 930 C CA . GLN A 1 123 ? -9.023 6.350 20.712 1.00 94.00 123 GLN A CA 1
ATOM 931 C C . GLN A 1 123 ? -7.489 6.434 20.691 1.00 94.00 123 GLN A C 1
ATOM 933 O O . GLN A 1 123 ? -6.911 7.506 20.873 1.00 94.00 123 GLN A O 1
ATOM 938 N N . TYR A 1 124 ? -6.822 5.306 20.444 1.00 93.06 124 TYR A N 1
ATOM 939 C CA . TYR A 1 124 ? -5.376 5.158 20.569 1.00 93.06 124 TYR A CA 1
ATOM 940 C C . TYR A 1 124 ? -4.652 5.088 19.223 1.00 93.06 124 TYR A C 1
ATOM 942 O O . TYR A 1 124 ? -3.443 4.861 19.193 1.00 93.06 124 TYR A O 1
ATOM 950 N N . TYR A 1 125 ? -5.339 5.298 18.099 1.00 92.12 125 TYR A N 1
ATOM 951 C CA . TYR A 1 125 ? -4.693 5.403 16.794 1.00 92.12 125 TYR A CA 1
ATOM 952 C C . TYR A 1 125 ? -5.423 6.354 15.855 1.00 92.12 125 TYR A C 1
ATOM 954 O O . TYR A 1 125 ? -6.629 6.549 15.939 1.00 92.12 125 TYR A O 1
ATOM 962 N N . SER A 1 126 ? -4.682 6.921 14.909 1.00 90.62 126 SER A N 1
ATOM 963 C CA . SER A 1 126 ? -5.265 7.612 13.764 1.00 90.62 126 SER A CA 1
ATOM 964 C C . SER A 1 126 ? -5.249 6.709 12.540 1.00 90.62 126 SER A C 1
ATOM 966 O O . SER A 1 126 ? -4.351 5.881 12.377 1.00 90.62 126 SER A O 1
ATOM 968 N N . THR A 1 127 ? -6.249 6.866 11.676 1.00 89.31 127 THR A N 1
ATOM 969 C CA . THR A 1 127 ? -6.307 6.190 10.378 1.00 89.31 127 THR A CA 1
ATOM 970 C C . THR A 1 127 ? -6.225 7.235 9.282 1.00 89.31 127 THR A C 1
ATOM 972 O O . THR A 1 127 ? -6.999 8.189 9.277 1.00 89.31 127 THR A O 1
ATOM 975 N N . SER A 1 128 ? -5.305 7.048 8.345 1.00 86.69 128 SER A N 1
ATOM 976 C CA . SER A 1 128 ? -5.280 7.773 7.082 1.00 86.69 128 SER A CA 1
ATOM 977 C C . SER A 1 128 ? -5.493 6.794 5.936 1.00 86.69 128 SER A C 1
ATOM 979 O O . SER A 1 128 ? -4.923 5.702 5.904 1.00 86.69 128 SER A O 1
ATOM 981 N N . ILE A 1 129 ? -6.343 7.180 4.991 1.00 84.06 129 ILE A N 1
ATOM 982 C CA . ILE A 1 129 ? -6.565 6.400 3.777 1.00 84.06 129 ILE A CA 1
ATOM 983 C C . ILE A 1 129 ? -5.504 6.799 2.758 1.00 84.06 129 ILE A C 1
ATOM 985 O O . ILE A 1 129 ? -5.332 7.982 2.463 1.00 84.06 129 ILE A O 1
ATOM 989 N N . GLY A 1 130 ? -4.765 5.810 2.264 1.00 81.25 130 GLY A N 1
ATOM 990 C CA . GLY A 1 130 ? -3.772 5.998 1.218 1.00 81.25 130 GLY A CA 1
ATOM 991 C C . GLY A 1 130 ? -4.402 6.299 -0.140 1.00 81.25 130 GLY A C 1
ATOM 992 O O . GLY A 1 130 ? -5.610 6.163 -0.355 1.00 81.25 130 GLY A O 1
ATOM 993 N N . GLU A 1 131 ? -3.554 6.693 -1.083 1.00 81.75 131 GLU A N 1
ATOM 994 C CA . GLU A 1 131 ? -3.971 6.945 -2.460 1.00 81.75 131 GLU A CA 1
ATOM 995 C C . GLU A 1 131 ? -4.489 5.667 -3.135 1.00 81.75 131 GLU A C 1
ATOM 997 O O . GLU A 1 131 ? -4.085 4.548 -2.804 1.00 81.75 131 GLU A O 1
ATOM 1002 N N . LEU A 1 132 ? -5.399 5.839 -4.099 1.00 80.19 132 LEU A N 1
ATOM 1003 C CA . LEU A 1 132 ? -5.846 4.740 -4.947 1.00 80.19 132 LEU A CA 1
ATOM 1004 C C . LEU A 1 132 ? -4.682 4.311 -5.843 1.00 80.19 132 LEU A C 1
ATOM 1006 O O . LEU A 1 132 ? -4.222 5.095 -6.665 1.00 80.19 132 LEU A O 1
ATOM 1010 N N . LYS A 1 133 ? -4.235 3.067 -5.702 1.00 83.69 133 LYS A N 1
ATOM 1011 C CA . LYS A 1 133 ? -3.226 2.459 -6.569 1.00 83.69 133 LYS A CA 1
ATOM 1012 C C . LYS A 1 133 ? -3.923 1.622 -7.640 1.00 83.69 133 LYS A C 1
ATOM 1014 O O . LYS A 1 133 ? -4.841 0.865 -7.324 1.00 83.69 133 LYS A O 1
ATOM 1019 N N . CYS A 1 134 ? -3.473 1.743 -8.887 1.00 83.19 134 CYS A N 1
ATOM 1020 C CA . CYS A 1 134 ? -3.899 0.912 -10.011 1.00 83.19 134 CYS A CA 1
ATOM 1021 C C . CYS A 1 134 ? -2.715 0.065 -10.487 1.00 83.19 134 CYS A C 1
ATOM 1023 O O . CYS A 1 134 ? -1.659 0.598 -10.825 1.00 83.19 134 CYS A O 1
ATOM 1025 N N . THR A 1 135 ? -2.895 -1.253 -10.523 1.00 84.88 135 THR A N 1
ATOM 1026 C CA . THR A 1 135 ? -1.892 -2.202 -11.009 1.00 84.88 135 THR A CA 1
ATOM 1027 C C . THR A 1 135 ? -2.483 -3.009 -12.152 1.00 84.88 135 THR A C 1
ATOM 1029 O O . THR A 1 135 ? -3.520 -3.647 -11.989 1.00 84.88 135 THR A O 1
ATOM 1032 N N . ILE A 1 136 ? -1.807 -3.023 -13.300 1.00 83.06 136 ILE A N 1
ATOM 1033 C CA . ILE A 1 136 ? -2.208 -3.803 -14.474 1.00 83.06 136 ILE A CA 1
ATOM 1034 C C . ILE A 1 136 ? -1.216 -4.952 -14.641 1.00 83.06 136 ILE A C 1
ATOM 1036 O O . ILE A 1 136 ? -0.014 -4.723 -14.765 1.00 83.06 136 ILE A O 1
ATOM 1040 N N . LYS A 1 137 ? -1.711 -6.192 -14.648 1.00 83.81 137 LYS A N 1
ATOM 1041 C CA . LYS A 1 137 ? -0.912 -7.393 -14.903 1.00 83.81 137 LYS A CA 1
ATOM 1042 C C . LYS A 1 137 ? -1.386 -8.070 -16.183 1.00 83.81 137 LYS A C 1
ATOM 1044 O O . LYS A 1 137 ? -2.514 -8.554 -16.235 1.00 83.81 137 LYS A O 1
ATOM 1049 N N . MET A 1 138 ? -0.520 -8.142 -17.189 1.00 82.31 138 MET A N 1
ATOM 1050 C CA . MET A 1 138 ? -0.803 -8.874 -18.425 1.00 82.31 138 MET A CA 1
ATOM 1051 C C . MET A 1 138 ? -0.800 -10.386 -18.159 1.00 82.31 138 MET A C 1
ATOM 1053 O O . MET A 1 138 ? 0.043 -10.901 -17.418 1.00 82.31 138 MET A O 1
ATOM 1057 N N . LYS A 1 139 ? -1.749 -11.118 -18.746 1.00 74.94 139 LYS A N 1
ATOM 1058 C CA . LYS A 1 139 ? -1.765 -12.585 -18.728 1.00 74.94 139 LYS A CA 1
ATOM 1059 C C . LYS A 1 139 ? -0.892 -13.079 -19.884 1.00 74.94 139 LYS A C 1
ATOM 1061 O O . LYS A 1 139 ? -1.292 -12.964 -21.034 1.00 74.94 139 LYS A O 1
ATOM 1066 N N . GLY A 1 140 ? 0.294 -13.616 -19.587 1.00 64.31 140 GLY A N 1
ATOM 1067 C CA . GLY A 1 140 ? 1.166 -14.217 -20.608 1.00 64.31 140 GLY A CA 1
ATOM 1068 C C . GLY A 1 140 ? 2.665 -13.988 -20.431 1.00 64.31 140 GLY A C 1
ATOM 1069 O O . GLY A 1 140 ? 3.431 -14.750 -21.008 1.00 64.31 140 GLY A O 1
ATOM 1070 N N . ASP A 1 141 ? 3.087 -13.027 -19.602 1.00 48.22 141 ASP A N 1
ATOM 1071 C CA . ASP A 1 141 ? 4.508 -12.837 -19.286 1.00 48.22 141 ASP A CA 1
ATOM 1072 C C . ASP A 1 141 ? 4.984 -13.938 -18.321 1.00 48.22 141 ASP A C 1
ATOM 1074 O O . ASP A 1 141 ? 4.830 -13.848 -17.097 1.00 48.22 141 ASP A O 1
ATOM 1078 N N . LYS A 1 142 ? 5.507 -15.018 -18.903 1.00 39.09 142 LYS A N 1
ATOM 1079 C CA . LYS A 1 142 ? 6.455 -15.947 -18.287 1.00 39.09 142 LYS A CA 1
ATOM 1080 C C . LYS A 1 142 ? 7.771 -15.864 -19.039 1.00 39.09 142 LYS A C 1
ATOM 1082 O O . LYS A 1 142 ? 7.711 -15.814 -20.286 1.00 39.09 142 LYS A O 1
#

Radius of gyration: 27.2 Å; Cα contacts (8 Å, |Δi|>4): 132; chains: 1; bounding box: 65×28×68 Å

Solvent-accessible surface area (backbone atoms only — not comparable to full-atom values): 8381 Å² total; per-residue (Å²): 134,83,80,79,75,80,51,74,66,57,52,52,52,52,49,52,53,51,54,52,51,50,50,50,52,54,60,68,44,46,62,59,51,53,50,51,52,51,52,52,50,50,52,48,65,68,45,56,82,75,50,80,82,57,78,53,50,74,52,75,45,75,51,88,82,46,29,39,42,34,40,36,23,52,61,50,64,48,49,38,57,70,61,44,65,75,41,50,92,76,48,54,70,75,47,51,68,19,55,43,103,80,48,46,67,40,65,69,52,52,72,68,44,54,72,70,50,41,58,58,47,54,76,39,40,49,79,44,69,49,70,83,43,80,46,79,44,70,64,77,90,122

Sequence (142 aa):
MSEAKPNLEEILELIRKRDAALAQAAIASRPHIATAQGYARQIEELAKPHVTVKDEGSTSLDVLGAATVTFSREATRKANTAAIHGDWEKLPVDVQNIFRFKAEIDTKAMRALGPEHAAVAAQYYSTSIGELKCTIKMKGDK

Secondary structure (DSSP, 8-state):
--PPPPPHHHHHHHHHHHHHHHHHHHHHHHHHHHHHHHHHHHHHHHHGGGS---SSEEEEEEETTTEEEEEEE-EEEEE-HHHHHHHGGGS-HHHHTTB-TTS-B-HHHHHTS-HHHHHHHHTTEEEEEPPPEEEEEETT--

Nearest PDB structures (foldseek):
  3f79-assembly1_A  TM=2.347E-01  e=2.628E+00  Pseudomonas aeruginosa

Mean predicted aligned error: 12.54 Å

Foldseek 3Di:
DDDDDDDPVRVVVVVVVVVVVVVVVVVVCVVVVVVVVVVLVVCCVVCVVVDPDDLFDKDWDDDVVFKIKMKGKHKDKAFQVVVCVVCVVVQDPLLNVQQDPVRHGDVVSLVVDDPVNNVVNPVGIDIDIGDIDIDMGTPPDD

pLDDT: mean 80.89, std 11.29, range [39.09, 94.06]